Protein AF-A0AAV4BZ38-F1 (afdb_monomer_lite)

Foldseek 3Di:
DDPDPVVVCCQAEPDPDHVQDCVNVPPVPPVPPDDPPVVVVVVVVVVCVQPVPPDPDPVNVVVNVVVVVVVVVVVVVCVVPPDDDPPVVVVVVVVVVVVVVCVVVVVDDDD

Secondary structure (DSSP, 8-state):
----HHHHHIIIIISSS-SS-HHHHS---TT--S-HHHHHHHHHHHHHHHH-SSS--HHHHHHHHHHHHHHHHHHHHHHHSPPPPPHHHHHHHHHHHHHHHHHHTTSS---

Organism: NCBI:txid259542

Radius of gyration: 22.95 Å; chains: 1; bounding box: 45×33×62 Å

Sequence (111 aa):
MHCNFADYVLKHYIAEFPEFPPQIWTATDETDEGQMTNACETFHSHFADNFTCPHPNIFVLIEALTKKQKRSQLKLNSISNPFAKRKAFLQKESEKIKIKEQYSLGDMTQL

Structure (mmCIF, N/CA/C/O backbone):
data_AF-A0AAV4BZ38-F1
#
_entry.id   AF-A0AAV4BZ38-F1
#
loop_
_atom_site.group_PDB
_atom_site.id
_atom_site.type_symbol
_atom_site.label_atom_id
_atom_site.label_alt_id
_atom_site.label_comp_id
_atom_site.label_asym_id
_atom_site.label_entity_id
_atom_site.label_seq_id
_atom_site.pdbx_PDB_ins_code
_atom_site.Cartn_x
_atom_site.Cartn_y
_atom_site.Cartn_z
_atom_site.occupancy
_atom_site.B_iso_or_equiv
_atom_site.auth_seq_id
_atom_site.auth_comp_id
_atom_site.auth_asym_id
_atom_site.auth_atom_id
_atom_site.pdbx_PDB_model_num
ATOM 1 N N . MET A 1 1 ? 25.166 -14.936 36.038 1.00 50.28 1 MET A N 1
ATOM 2 C CA . MET A 1 1 ? 23.900 -14.227 36.309 1.00 50.28 1 MET A CA 1
ATOM 3 C C . MET A 1 1 ? 23.089 -14.326 35.029 1.00 50.28 1 MET A C 1
ATOM 5 O O . MET A 1 1 ? 23.448 -13.690 34.048 1.00 50.28 1 MET A O 1
ATOM 9 N N . HIS A 1 2 ? 22.151 -15.271 34.972 1.00 57.97 2 HIS A N 1
ATOM 10 C CA . HIS A 1 2 ? 21.355 -15.508 33.770 1.00 57.97 2 HIS A CA 1
ATOM 11 C C . HIS A 1 2 ? 20.370 -14.350 33.624 1.00 57.97 2 HIS A C 1
ATOM 13 O O . HIS A 1 2 ? 19.403 -14.294 34.372 1.00 57.97 2 HIS A O 1
ATOM 19 N N . CYS A 1 3 ? 20.620 -13.423 32.697 1.00 60.16 3 CYS A N 1
ATOM 20 C CA . CYS A 1 3 ? 19.542 -12.592 32.174 1.00 60.16 3 CYS A CA 1
ATOM 21 C C . CYS A 1 3 ? 18.616 -13.539 31.415 1.00 60.16 3 CYS A C 1
ATOM 23 O O . CYS A 1 3 ? 18.951 -13.984 30.315 1.00 60.16 3 CYS A O 1
ATOM 25 N N . ASN A 1 4 ? 17.510 -13.928 32.042 1.00 84.19 4 ASN A N 1
ATOM 26 C CA . ASN A 1 4 ? 16.499 -14.709 31.364 1.00 84.19 4 ASN A CA 1
ATOM 27 C C . ASN A 1 4 ? 15.890 -13.822 30.272 1.00 84.19 4 ASN A C 1
ATOM 29 O O . ASN A 1 4 ? 15.720 -12.617 30.465 1.00 84.19 4 ASN A O 1
ATOM 33 N N . PHE A 1 5 ? 15.561 -14.401 29.120 1.00 86.00 5 PHE A N 1
ATOM 34 C CA . PHE A 1 5 ? 14.887 -13.672 28.045 1.00 86.00 5 PHE A CA 1
ATOM 35 C C . PHE A 1 5 ? 13.636 -12.944 28.571 1.00 86.00 5 PHE A C 1
ATOM 37 O O . PHE A 1 5 ? 13.384 -11.799 28.208 1.00 86.00 5 PHE A O 1
ATOM 44 N N . ALA A 1 6 ? 12.921 -13.571 29.510 1.00 87.62 6 ALA A N 1
ATOM 45 C CA . ALA A 1 6 ? 11.774 -12.977 30.188 1.00 87.62 6 ALA A CA 1
ATOM 46 C C . ALA A 1 6 ? 12.113 -11.673 30.936 1.00 87.62 6 ALA A C 1
ATOM 48 O O . ALA A 1 6 ? 11.362 -10.707 30.827 1.00 87.62 6 ALA A O 1
ATOM 49 N N . ASP A 1 7 ? 13.251 -11.609 31.633 1.00 89.12 7 ASP A N 1
ATOM 50 C CA . ASP A 1 7 ? 13.663 -10.413 32.382 1.00 89.12 7 ASP A CA 1
ATOM 51 C C . ASP A 1 7 ? 14.018 -9.263 31.434 1.00 89.12 7 ASP A C 1
ATOM 53 O O . ASP A 1 7 ? 13.710 -8.101 31.702 1.00 89.12 7 ASP A O 1
ATOM 57 N N . TYR A 1 8 ?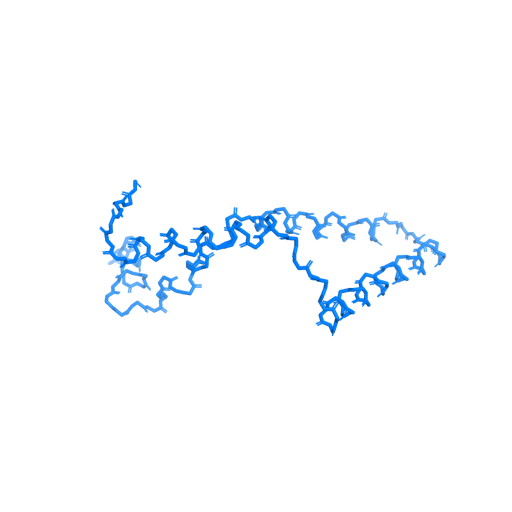 14.636 -9.592 30.295 1.00 89.88 8 TYR A N 1
ATOM 58 C CA . TYR A 1 8 ? 14.930 -8.625 29.242 1.00 89.88 8 TYR A CA 1
ATOM 59 C C . TYR A 1 8 ? 13.641 -8.049 28.643 1.00 89.88 8 TYR A C 1
ATOM 61 O O . TYR A 1 8 ? 13.481 -6.832 28.574 1.00 89.88 8 TYR A O 1
ATOM 69 N N . VAL A 1 9 ? 12.689 -8.907 28.264 1.00 87.25 9 VAL A N 1
ATOM 70 C CA . VAL A 1 9 ? 11.406 -8.455 27.706 1.00 87.25 9 VAL A CA 1
ATOM 71 C C . VAL A 1 9 ? 10.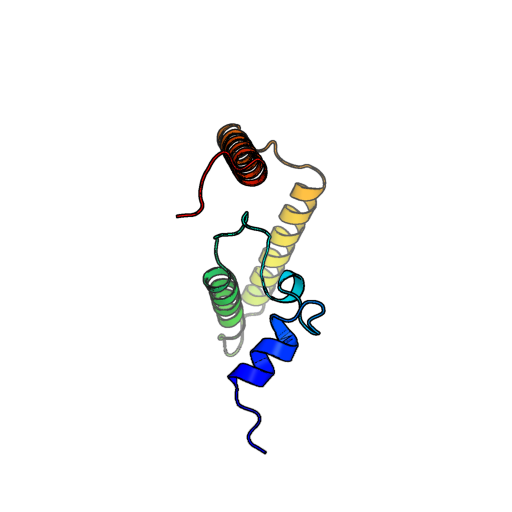643 -7.607 28.722 1.00 87.25 9 VAL A C 1
ATOM 73 O O . VAL A 1 9 ? 10.180 -6.518 28.384 1.00 87.25 9 VAL A O 1
ATOM 76 N N . LEU A 1 10 ? 10.571 -8.051 29.980 1.00 87.94 10 LEU A N 1
ATOM 77 C CA . LEU A 1 10 ? 9.878 -7.322 31.038 1.00 87.94 10 LEU A CA 1
ATOM 78 C C . LEU A 1 10 ? 10.467 -5.917 31.222 1.00 87.94 10 LEU A C 1
ATOM 80 O O . LEU A 1 10 ? 9.725 -4.937 31.243 1.00 87.94 10 LEU A O 1
ATOM 84 N N . LYS A 1 11 ? 11.798 -5.813 31.292 1.00 89.75 11 LYS A N 1
ATOM 85 C CA . LYS A 1 11 ? 12.498 -4.542 31.498 1.00 89.75 11 LYS A CA 1
ATOM 86 C C . LYS A 1 11 ? 12.351 -3.584 30.315 1.00 89.75 11 LYS A C 1
ATOM 88 O O . LYS A 1 11 ? 12.143 -2.394 30.526 1.00 89.75 11 LYS A O 1
ATOM 93 N N . HIS A 1 12 ? 12.500 -4.081 29.091 1.00 89.56 12 HIS A N 1
ATOM 94 C CA . HIS A 1 12 ? 12.623 -3.219 27.916 1.00 89.56 12 HIS A CA 1
ATOM 95 C C . HIS A 1 12 ? 11.286 -2.924 27.220 1.00 89.56 12 HIS A C 1
ATOM 97 O O . HIS A 1 12 ? 11.201 -1.908 26.533 1.00 89.56 12 HIS A O 1
ATOM 103 N N . TYR A 1 13 ? 10.254 -3.756 27.412 1.00 88.19 13 TYR A N 1
ATOM 104 C CA . TYR A 1 13 ? 8.984 -3.656 26.675 1.00 88.19 13 TYR A CA 1
ATOM 105 C C . TYR A 1 13 ? 7.731 -3.504 27.553 1.00 88.19 13 TYR A C 1
ATOM 107 O O . TYR A 1 13 ? 6.742 -2.958 27.069 1.00 88.19 13 TYR A O 1
ATOM 115 N N . ILE A 1 14 ? 7.736 -3.986 28.807 1.00 86.56 14 ILE A N 1
ATOM 116 C CA . ILE A 1 14 ? 6.512 -4.105 29.636 1.00 86.56 14 ILE A CA 1
ATOM 117 C C . ILE A 1 14 ? 6.520 -3.182 30.867 1.00 86.56 14 ILE A C 1
ATOM 119 O O . ILE A 1 14 ? 5.452 -2.777 31.320 1.00 86.56 14 ILE A O 1
ATOM 123 N N . ALA A 1 15 ? 7.693 -2.872 31.431 1.00 87.19 15 ALA A N 1
ATOM 124 C CA . ALA A 1 15 ? 7.831 -2.018 32.613 1.00 87.19 15 ALA A CA 1
ATOM 125 C C . ALA A 1 15 ? 7.134 -0.653 32.446 1.00 87.19 15 ALA A C 1
ATOM 127 O O . ALA A 1 15 ? 6.873 -0.221 31.332 1.00 87.19 15 ALA A O 1
ATOM 128 N N . GLU A 1 16 ? 6.876 0.050 33.554 1.00 81.25 16 GLU A N 1
ATOM 129 C CA . GLU A 1 16 ? 6.145 1.333 33.575 1.00 81.25 16 GLU A CA 1
ATOM 130 C C . GLU A 1 16 ? 6.768 2.412 32.665 1.00 81.25 16 GLU A C 1
ATOM 132 O O . GLU A 1 16 ? 6.059 3.236 32.092 1.00 81.25 16 GLU A O 1
ATOM 137 N N . PHE A 1 17 ? 8.090 2.350 32.467 1.00 82.94 17 PHE A N 1
ATOM 138 C CA . PHE A 1 17 ? 8.845 3.202 31.545 1.00 82.94 17 PHE A CA 1
ATOM 139 C C . PHE A 1 17 ? 9.750 2.335 30.659 1.00 82.94 17 PHE A C 1
ATOM 141 O O . PHE A 1 17 ? 10.954 2.236 30.913 1.00 82.94 17 PHE A O 1
ATOM 148 N N . PRO A 1 18 ? 9.182 1.648 29.656 1.00 84.56 18 PRO A N 1
ATOM 149 C CA . PRO A 1 18 ? 9.946 0.752 28.805 1.00 84.56 18 PRO A CA 1
ATOM 150 C C . PRO A 1 18 ? 10.786 1.571 27.816 1.00 84.56 18 PRO A C 1
ATOM 152 O O . PRO A 1 18 ? 10.362 2.627 27.347 1.00 84.56 18 PRO A O 1
ATOM 155 N N . GLU A 1 19 ? 11.974 1.077 27.465 1.00 89.75 19 GLU A N 1
ATOM 156 C CA . GLU A 1 19 ? 12.794 1.678 26.398 1.00 89.75 19 GLU A CA 1
ATOM 157 C C . GLU A 1 19 ? 12.095 1.572 25.032 1.00 89.75 19 GLU A C 1
ATOM 159 O O . GLU A 1 19 ? 12.259 2.441 24.175 1.00 89.75 19 GLU A O 1
ATOM 164 N N . PHE A 1 20 ? 11.274 0.530 24.854 1.00 85.75 20 PHE A N 1
ATOM 165 C CA . PHE A 1 20 ? 10.497 0.268 23.646 1.00 85.75 20 PHE A CA 1
ATOM 166 C C . PHE A 1 20 ? 9.003 0.139 23.981 1.00 85.75 20 PHE A C 1
ATOM 168 O O . PHE A 1 20 ? 8.467 -0.974 24.036 1.00 85.75 20 PHE A O 1
ATOM 175 N N . PRO A 1 21 ? 8.306 1.264 24.220 1.00 81.25 21 PRO A N 1
ATOM 176 C CA . PRO A 1 21 ? 6.880 1.245 24.508 1.00 81.25 21 PRO A CA 1
ATOM 177 C C . PRO A 1 21 ? 6.080 0.623 23.357 1.00 81.25 21 PRO A C 1
ATOM 179 O O . PRO A 1 21 ? 6.479 0.773 22.195 1.00 81.25 21 PRO A O 1
ATOM 182 N N . PRO A 1 22 ? 4.950 -0.053 23.656 1.00 75.19 22 PRO A N 1
ATOM 183 C CA . PRO A 1 22 ? 4.041 -0.618 22.662 1.00 75.19 22 PRO A CA 1
ATOM 184 C C . PRO A 1 22 ? 3.811 0.297 21.472 1.00 75.19 22 PRO A C 1
ATOM 186 O O . PRO A 1 22 ? 3.925 -0.140 20.346 1.00 75.19 22 PRO A O 1
ATOM 189 N N . GLN A 1 23 ? 3.631 1.590 21.677 1.00 75.19 23 GLN A N 1
ATOM 190 C CA . GLN A 1 23 ? 3.393 2.591 20.640 1.00 75.19 23 GLN A CA 1
ATOM 191 C C . GLN A 1 23 ? 4.471 2.646 19.531 1.00 75.19 23 GLN A C 1
ATOM 193 O O . GLN A 1 23 ? 4.213 3.207 18.472 1.00 75.19 23 GLN A O 1
ATOM 198 N N . ILE A 1 24 ? 5.675 2.099 19.755 1.00 77.31 24 ILE A N 1
ATOM 199 C CA . ILE A 1 24 ? 6.756 2.032 18.755 1.00 77.31 24 ILE A CA 1
ATOM 200 C C . ILE A 1 24 ? 6.666 0.765 17.891 1.00 77.31 24 ILE A C 1
ATOM 202 O O . ILE A 1 24 ? 6.997 0.808 16.708 1.00 77.31 24 ILE A O 1
ATOM 206 N N . TRP A 1 25 ? 6.267 -0.370 18.471 1.00 73.69 25 TRP A N 1
ATOM 207 C CA . TRP A 1 25 ? 6.291 -1.684 17.806 1.00 73.69 25 TRP A CA 1
ATOM 208 C C . TRP A 1 25 ? 4.900 -2.271 17.543 1.00 73.69 25 TRP A C 1
ATOM 210 O O . TRP A 1 25 ? 4.727 -3.097 16.650 1.00 73.69 25 TRP A O 1
ATOM 220 N N . THR A 1 26 ? 3.900 -1.838 18.299 1.00 68.12 26 THR A N 1
ATOM 221 C CA . THR A 1 26 ? 2.486 -2.060 18.022 1.00 68.12 26 THR A CA 1
ATOM 222 C C . THR A 1 26 ? 2.034 -1.007 17.028 1.00 68.12 26 THR A C 1
ATOM 224 O O . THR A 1 26 ? 2.123 0.196 17.268 1.00 68.12 26 THR A O 1
ATOM 227 N N . ALA A 1 27 ? 1.535 -1.472 15.891 1.00 57.88 27 ALA A N 1
ATOM 228 C CA . ALA A 1 27 ? 0.751 -0.645 15.000 1.00 57.88 27 ALA A CA 1
ATOM 229 C C . ALA A 1 27 ? -0.605 -0.387 15.673 1.00 57.88 27 ALA A C 1
ATOM 231 O O . ALA A 1 27 ? -1.602 -1.017 15.339 1.00 57.88 27 ALA A O 1
ATOM 232 N N . THR A 1 28 ? -0.662 0.531 16.639 1.00 48.59 28 THR A N 1
ATOM 233 C CA . THR A 1 28 ? -1.923 1.058 17.195 1.00 48.59 28 THR A CA 1
ATOM 234 C C . THR A 1 28 ? -2.623 1.999 16.213 1.00 48.59 28 THR A C 1
ATOM 236 O O . THR A 1 28 ? -3.224 2.992 16.603 1.00 48.59 28 THR A O 1
ATOM 239 N N . ASP A 1 29 ? -2.576 1.668 14.928 1.00 50.34 29 ASP A N 1
ATOM 240 C CA . ASP A 1 29 ? -3.581 2.078 13.971 1.00 50.34 29 ASP A CA 1
ATOM 241 C C . ASP A 1 29 ? -4.348 0.810 13.609 1.00 50.34 29 ASP A C 1
ATOM 243 O O . ASP A 1 29 ? -4.158 0.210 12.554 1.00 50.34 29 ASP A O 1
ATOM 247 N N . GLU A 1 30 ? -5.270 0.423 14.492 1.00 50.91 30 GLU A N 1
ATOM 248 C CA . GLU A 1 30 ? -6.255 -0.666 14.329 1.00 50.91 30 GLU A CA 1
ATOM 249 C C . GLU A 1 30 ? -7.177 -0.484 13.097 1.00 50.91 30 GLU A C 1
ATOM 251 O O . GLU A 1 30 ? -8.206 -1.133 12.940 1.00 50.91 30 GLU A O 1
ATOM 256 N N . THR A 1 31 ? -6.835 0.435 12.195 1.00 50.44 31 THR A N 1
ATOM 257 C CA . THR A 1 31 ? -7.548 0.689 10.949 1.00 50.44 31 THR A CA 1
ATOM 258 C C . THR A 1 31 ? -6.947 -0.073 9.770 1.00 50.44 31 THR A C 1
ATOM 260 O O . THR A 1 31 ? -7.639 -0.213 8.758 1.00 50.44 31 THR A O 1
ATOM 263 N N . ASP A 1 32 ? -5.718 -0.589 9.896 1.00 50.81 32 ASP A N 1
ATOM 264 C CA . ASP A 1 32 ? -5.012 -1.280 8.814 1.00 50.81 32 ASP A CA 1
ATOM 265 C C . ASP A 1 32 ? -4.753 -2.757 9.146 1.00 50.81 32 ASP A C 1
ATOM 267 O O . ASP A 1 32 ? -3.633 -3.258 9.148 1.00 50.81 32 ASP A O 1
ATOM 271 N N . GLU A 1 33 ? -5.834 -3.507 9.370 1.00 51.19 33 GLU A N 1
ATOM 272 C CA . GLU A 1 33 ? -5.842 -4.983 9.411 1.00 51.19 33 GLU A CA 1
ATOM 273 C C . GLU A 1 33 ? -5.511 -5.619 8.035 1.00 51.19 33 GLU A C 1
ATOM 275 O O . GLU A 1 33 ? -5.811 -6.783 7.768 1.00 51.19 33 GLU A O 1
ATOM 280 N N . GLY A 1 34 ? -4.910 -4.862 7.114 1.00 55.56 34 GLY A N 1
ATOM 281 C CA . GLY A 1 34 ? -4.754 -5.223 5.718 1.00 55.56 34 GLY A CA 1
ATOM 282 C C . GLY A 1 34 ? -3.352 -4.979 5.176 1.00 55.56 34 GLY A C 1
ATOM 283 O O . GLY A 1 34 ? -3.107 -3.976 4.526 1.00 55.56 34 GLY A O 1
ATOM 284 N N . GLN A 1 35 ? -2.529 -6.031 5.239 1.00 56.56 35 GLN A N 1
ATOM 285 C CA . GLN A 1 35 ? -1.544 -6.381 4.201 1.00 56.56 35 GLN A CA 1
ATOM 286 C C . GLN A 1 35 ? -0.141 -5.745 4.258 1.00 56.56 35 GLN A C 1
ATOM 288 O O . GLN A 1 35 ? 0.321 -5.159 3.280 1.00 56.56 35 GLN A O 1
ATOM 293 N N . MET A 1 36 ? 0.640 -6.015 5.309 1.00 52.34 36 MET A N 1
ATOM 294 C CA . MET A 1 36 ? 2.100 -5.829 5.205 1.00 52.34 36 MET A CA 1
ATOM 295 C C . MET A 1 36 ? 2.800 -6.938 4.390 1.00 52.34 36 MET A C 1
ATOM 297 O O . MET A 1 36 ? 3.825 -6.676 3.763 1.00 52.34 36 MET A O 1
ATOM 301 N N . THR A 1 37 ? 2.227 -8.145 4.290 1.00 53.75 37 THR A N 1
ATOM 302 C CA . THR A 1 37 ? 2.753 -9.220 3.422 1.00 53.75 37 THR A CA 1
ATOM 303 C C . THR A 1 37 ? 2.467 -8.962 1.944 1.00 53.75 37 THR A C 1
ATOM 305 O O . THR A 1 37 ? 3.404 -8.897 1.149 1.00 53.75 37 THR A O 1
ATOM 308 N N . ASN A 1 38 ? 1.210 -8.697 1.564 1.00 60.31 38 ASN A N 1
ATOM 309 C CA . ASN A 1 38 ? 0.881 -8.511 0.144 1.00 60.31 38 ASN A CA 1
ATOM 310 C C . ASN A 1 38 ? 1.546 -7.258 -0.443 1.00 60.31 38 ASN A C 1
ATOM 312 O O . ASN A 1 38 ? 1.869 -7.247 -1.629 1.00 60.31 38 ASN A O 1
ATOM 316 N N . ALA A 1 39 ? 1.767 -6.203 0.350 1.00 64.00 39 ALA A N 1
ATOM 317 C CA . ALA A 1 39 ? 2.443 -4.998 -0.125 1.00 64.00 39 ALA A CA 1
ATOM 318 C C . ALA A 1 39 ? 3.914 -5.269 -0.487 1.00 64.00 39 ALA A C 1
ATOM 320 O O . ALA A 1 39 ? 4.348 -4.901 -1.583 1.00 64.00 39 ALA A O 1
ATOM 321 N N . CYS A 1 40 ? 4.661 -5.953 0.388 1.00 68.75 40 CYS A N 1
ATOM 322 C CA . CYS A 1 40 ? 6.045 -6.354 0.120 1.00 68.75 40 CYS A CA 1
ATOM 323 C C . CYS A 1 40 ? 6.135 -7.358 -1.036 1.00 68.75 40 CYS A C 1
ATOM 325 O O . CYS A 1 40 ? 6.937 -7.167 -1.948 1.00 68.75 40 CYS A O 1
ATOM 327 N N . GLU A 1 41 ? 5.280 -8.382 -1.060 1.00 74.81 41 GLU A N 1
ATOM 328 C CA . GLU A 1 41 ? 5.240 -9.369 -2.149 1.00 74.81 41 GLU A CA 1
ATOM 329 C C . GLU A 1 41 ? 4.915 -8.720 -3.500 1.00 74.81 41 GLU A C 1
ATOM 331 O O . GLU A 1 41 ? 5.593 -8.972 -4.496 1.00 74.81 41 GLU A O 1
ATOM 336 N N . THR A 1 42 ? 3.939 -7.808 -3.533 1.00 75.69 42 THR A N 1
ATOM 337 C CA . THR A 1 42 ? 3.573 -7.058 -4.745 1.00 75.69 42 THR A CA 1
ATOM 338 C C . THR A 1 42 ? 4.708 -6.141 -5.192 1.00 75.69 42 THR A C 1
ATOM 340 O O . THR A 1 42 ? 4.977 -6.023 -6.390 1.00 75.69 42 THR A O 1
ATOM 343 N N . PHE A 1 43 ? 5.397 -5.489 -4.252 1.00 78.00 43 PHE A N 1
ATOM 344 C CA . PHE A 1 43 ? 6.563 -4.673 -4.566 1.00 78.00 43 PHE A CA 1
ATOM 345 C C . PHE A 1 43 ? 7.677 -5.521 -5.186 1.00 78.00 43 PHE A C 1
ATOM 347 O O . PHE A 1 43 ? 8.178 -5.166 -6.254 1.00 78.00 43 PHE A O 1
ATOM 354 N N . HIS A 1 44 ? 8.021 -6.653 -4.569 1.00 78.81 44 HIS A N 1
ATOM 355 C CA . HIS A 1 44 ? 9.082 -7.536 -5.045 1.00 78.81 44 HIS A CA 1
ATOM 356 C C . HIS A 1 44 ? 8.743 -8.213 -6.374 1.00 78.81 44 HIS A C 1
ATOM 358 O O . HIS A 1 44 ? 9.600 -8.243 -7.254 1.00 78.81 44 HIS A O 1
ATOM 364 N N . SER A 1 45 ? 7.503 -8.670 -6.570 1.00 77.75 45 SER A N 1
ATOM 365 C CA . SER A 1 45 ? 7.038 -9.219 -7.850 1.00 77.75 45 SER A CA 1
ATOM 366 C C . SER A 1 45 ? 7.148 -8.177 -8.965 1.00 77.75 45 SER A C 1
ATOM 368 O O . SER A 1 45 ? 7.820 -8.406 -9.968 1.00 77.75 45 SER A O 1
ATOM 370 N N . HIS A 1 46 ? 6.605 -6.975 -8.750 1.00 74.50 46 HIS A N 1
ATOM 371 C CA . HIS A 1 46 ? 6.724 -5.902 -9.732 1.00 74.50 46 HIS A CA 1
ATOM 372 C C . HIS A 1 46 ? 8.159 -5.452 -9.967 1.00 74.50 46 HIS A C 1
ATOM 374 O O . HIS A 1 46 ? 8.447 -4.960 -11.053 1.00 74.50 46 HIS A O 1
ATOM 380 N N . PHE A 1 47 ? 9.030 -5.528 -8.962 1.00 73.06 47 PHE A N 1
ATOM 381 C CA . PHE A 1 47 ? 10.435 -5.178 -9.096 1.00 73.06 47 PHE A CA 1
ATOM 382 C C . PHE A 1 47 ? 11.162 -6.221 -9.950 1.00 73.06 47 PHE A C 1
ATOM 384 O O . PHE A 1 47 ? 11.764 -5.838 -10.948 1.00 73.06 47 PHE A O 1
ATOM 391 N N . ALA A 1 48 ? 11.024 -7.512 -9.637 1.00 73.94 48 ALA A N 1
ATOM 392 C CA . ALA A 1 48 ? 11.642 -8.618 -10.370 1.00 73.94 48 ALA A CA 1
ATOM 393 C C . ALA A 1 48 ? 11.294 -8.614 -11.871 1.00 73.94 48 ALA A C 1
ATOM 395 O O . ALA A 1 48 ? 12.183 -8.797 -12.707 1.00 73.94 48 ALA A O 1
ATOM 396 N N . ASP A 1 49 ? 10.045 -8.300 -12.225 1.00 68.94 49 ASP A N 1
ATOM 397 C CA . ASP A 1 49 ? 9.599 -8.186 -13.623 1.00 68.94 49 ASP A CA 1
ATOM 398 C C . ASP A 1 49 ? 10.375 -7.123 -14.430 1.00 68.94 49 ASP A C 1
ATOM 400 O O . ASP A 1 49 ? 10.474 -7.224 -15.650 1.00 68.94 49 ASP A O 1
ATOM 404 N N . ASN A 1 50 ? 10.958 -6.106 -13.777 1.00 66.81 50 ASN A N 1
ATOM 405 C CA . ASN A 1 50 ? 11.734 -5.065 -14.468 1.00 66.81 50 ASN A CA 1
ATOM 406 C C . ASN A 1 50 ? 13.222 -5.419 -14.650 1.00 66.81 50 ASN A C 1
ATOM 408 O O . ASN A 1 50 ? 13.886 -4.766 -15.452 1.00 66.81 50 ASN A O 1
ATOM 412 N N . PHE A 1 51 ? 13.760 -6.402 -13.915 1.00 65.75 51 PHE A N 1
ATOM 413 C CA . PHE A 1 51 ? 15.206 -6.704 -13.881 1.00 65.75 51 PHE A CA 1
ATOM 414 C C . PHE A 1 51 ? 15.573 -8.100 -14.396 1.00 65.75 51 PHE A C 1
ATOM 416 O O . PHE A 1 51 ? 16.751 -8.397 -14.565 1.00 65.75 51 PHE A O 1
ATOM 423 N N . THR A 1 52 ? 14.593 -8.962 -14.667 1.00 68.12 52 THR A N 1
ATOM 424 C CA . THR A 1 52 ? 14.830 -10.333 -15.154 1.00 68.12 52 THR A CA 1
ATOM 425 C C . THR A 1 52 ? 15.040 -10.432 -16.668 1.00 68.12 52 THR A C 1
ATOM 427 O O . THR A 1 52 ? 15.316 -11.517 -17.173 1.00 68.12 52 THR A O 1
ATOM 430 N N . CYS A 1 53 ? 14.973 -9.322 -17.413 1.00 63.72 53 CYS A N 1
ATOM 431 C CA . CYS A 1 53 ? 15.340 -9.312 -18.827 1.00 63.72 53 CYS A CA 1
ATOM 432 C C . CYS A 1 53 ? 16.862 -9.109 -18.973 1.00 63.72 53 CYS A C 1
ATOM 434 O O . CYS A 1 53 ? 17.353 -8.055 -18.571 1.00 63.72 53 CYS A O 1
ATOM 436 N N . PRO A 1 54 ? 17.615 -10.057 -19.571 1.00 65.81 54 PRO A N 1
ATOM 437 C CA . PRO A 1 54 ? 19.072 -9.952 -19.731 1.00 65.81 54 PRO A CA 1
ATO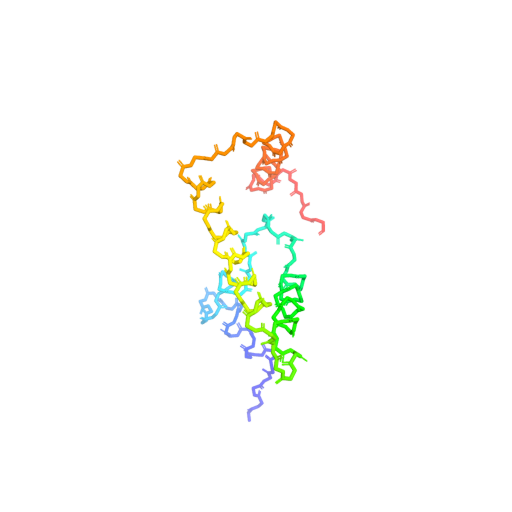M 438 C C . PRO A 1 54 ? 19.514 -8.672 -20.456 1.00 65.81 54 PRO A C 1
ATOM 440 O O . PRO A 1 54 ? 20.560 -8.116 -20.142 1.00 65.81 54 PRO A O 1
ATOM 443 N N . HIS A 1 55 ? 18.677 -8.179 -21.379 1.00 67.50 55 HIS A N 1
ATOM 444 C CA . HIS A 1 55 ? 18.779 -6.870 -22.021 1.00 67.50 55 HIS A CA 1
ATOM 445 C C . HIS A 1 55 ? 17.362 -6.383 -22.359 1.00 67.50 55 HIS A C 1
ATOM 447 O O . HIS A 1 55 ? 16.839 -6.754 -23.415 1.00 67.50 55 HIS A O 1
ATOM 453 N N . PRO A 1 56 ? 16.692 -5.597 -21.493 1.00 63.19 56 PRO A N 1
ATOM 454 C CA . PRO A 1 56 ? 15.389 -5.060 -2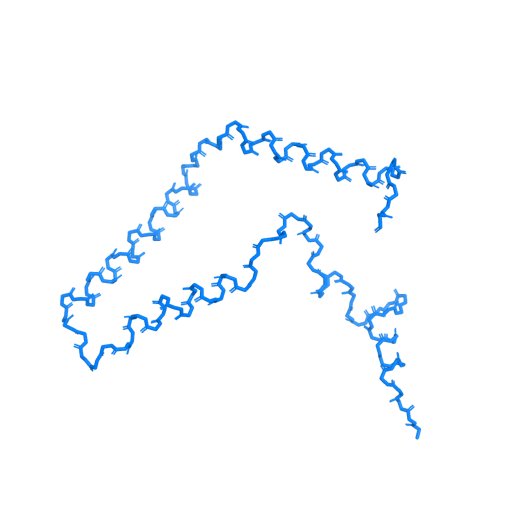1.843 1.00 63.19 56 PRO A CA 1
ATOM 455 C C . PRO A 1 56 ? 15.564 -4.208 -23.093 1.00 63.19 56 PRO A C 1
ATOM 457 O O . PRO A 1 56 ? 16.349 -3.259 -23.114 1.00 63.19 56 PRO A O 1
ATOM 460 N N . ASN A 1 57 ? 14.854 -4.582 -24.156 1.00 75.75 57 ASN A N 1
ATOM 461 C CA . ASN A 1 57 ? 14.744 -3.764 -25.351 1.00 75.75 57 ASN A CA 1
ATOM 462 C C . ASN A 1 57 ? 14.444 -2.316 -24.912 1.00 75.75 57 ASN A C 1
ATOM 464 O O . ASN A 1 57 ? 13.589 -2.104 -24.050 1.00 75.75 57 ASN A O 1
ATOM 468 N N . ILE A 1 58 ? 15.143 -1.328 -25.479 1.00 81.00 58 ILE A N 1
ATOM 469 C CA . ILE A 1 58 ? 14.977 0.093 -25.139 1.00 81.00 58 ILE A CA 1
ATOM 470 C C . ILE A 1 58 ? 13.501 0.523 -25.131 1.00 81.00 58 ILE A C 1
ATOM 472 O O . ILE A 1 58 ? 13.089 1.302 -24.274 1.00 81.00 58 ILE A O 1
ATOM 476 N N . PHE A 1 59 ? 12.676 -0.055 -26.008 1.00 82.69 59 PHE A N 1
ATOM 477 C CA . PHE A 1 59 ? 11.236 0.188 -26.043 1.00 82.69 59 PHE A CA 1
ATOM 478 C C . PHE A 1 59 ? 10.507 -0.320 -24.787 1.00 82.69 59 PHE A C 1
ATOM 480 O O . PHE A 1 59 ? 9.646 0.382 -24.263 1.00 82.69 59 PHE A O 1
ATOM 487 N N . VAL A 1 60 ? 10.897 -1.481 -24.253 1.00 79.88 60 VAL A N 1
ATOM 488 C CA . VAL A 1 60 ? 10.345 -2.062 -23.014 1.00 79.88 60 VAL A CA 1
ATOM 489 C C . VAL A 1 60 ? 10.725 -1.214 -21.801 1.00 79.88 60 VAL A C 1
ATOM 491 O O . VAL A 1 60 ? 9.885 -0.943 -20.943 1.00 79.88 60 VAL A O 1
ATOM 494 N N . LEU A 1 61 ? 11.971 -0.733 -21.746 1.00 80.44 61 LEU A N 1
ATOM 495 C CA . LEU A 1 61 ? 12.415 0.170 -20.683 1.00 80.44 61 LEU A CA 1
ATOM 496 C C . LEU A 1 61 ? 11.627 1.491 -20.707 1.00 80.44 61 LEU A C 1
ATOM 498 O O . LEU A 1 61 ? 11.123 1.933 -19.672 1.00 80.44 61 LEU A O 1
ATOM 502 N N . ILE A 1 62 ? 11.485 2.107 -21.885 1.00 86.88 62 ILE A N 1
ATOM 503 C CA . ILE A 1 62 ? 10.720 3.350 -22.062 1.00 86.88 62 ILE A CA 1
ATOM 504 C C . ILE A 1 62 ? 9.253 3.147 -21.666 1.00 86.88 62 ILE A C 1
ATOM 506 O O . ILE A 1 62 ? 8.676 3.997 -20.981 1.00 86.88 62 ILE A O 1
ATOM 510 N N . GLU A 1 63 ? 8.643 2.024 -22.041 1.00 86.06 63 GLU A N 1
ATOM 511 C CA . GLU A 1 63 ? 7.268 1.701 -21.661 1.00 86.06 63 GLU A CA 1
ATOM 512 C C . GLU A 1 63 ? 7.111 1.567 -20.138 1.00 86.06 63 GLU A C 1
ATOM 514 O O . GLU A 1 63 ? 6.204 2.169 -19.550 1.00 86.06 63 GLU A O 1
ATOM 519 N N . ALA A 1 64 ? 8.022 0.846 -19.477 1.00 82.56 64 ALA A N 1
ATOM 520 C CA . ALA A 1 64 ? 8.007 0.671 -18.028 1.00 82.56 64 ALA A CA 1
ATOM 521 C C . ALA A 1 64 ? 8.144 2.012 -17.285 1.00 82.56 64 ALA A C 1
ATOM 523 O O . ALA A 1 64 ? 7.357 2.302 -16.373 1.00 82.56 64 ALA A O 1
ATOM 524 N N . LEU A 1 65 ? 9.082 2.868 -17.711 1.00 86.62 65 LEU A N 1
ATOM 525 C CA . LEU A 1 65 ? 9.272 4.210 -17.150 1.00 86.62 65 LEU A CA 1
ATOM 526 C C . LEU A 1 65 ? 8.036 5.091 -17.365 1.00 86.62 65 LEU A C 1
ATOM 528 O O . LEU A 1 65 ? 7.544 5.712 -16.421 1.00 86.62 65 LEU A O 1
ATOM 532 N N . THR A 1 66 ? 7.463 5.070 -18.570 1.00 90.44 66 THR A N 1
ATOM 533 C CA . THR A 1 66 ? 6.243 5.822 -18.903 1.00 90.44 66 THR A CA 1
ATOM 534 C C . THR A 1 66 ? 5.063 5.372 -18.039 1.00 90.44 66 THR A C 1
ATOM 536 O O . THR A 1 66 ? 4.300 6.194 -17.525 1.00 90.44 66 THR A O 1
ATOM 539 N N . LYS A 1 67 ? 4.909 4.061 -17.822 1.00 88.62 67 LYS A N 1
ATOM 540 C CA . LYS A 1 67 ? 3.866 3.485 -16.962 1.00 88.62 67 LYS A CA 1
ATOM 541 C C . LYS A 1 67 ? 4.037 3.913 -15.505 1.00 88.62 67 LYS A C 1
ATOM 543 O O . LYS A 1 67 ? 3.047 4.251 -14.851 1.00 88.62 67 LYS A O 1
ATOM 548 N N . LYS A 1 68 ? 5.272 3.924 -14.991 1.00 87.38 68 LYS A N 1
ATOM 549 C CA . LYS A 1 68 ? 5.576 4.412 -13.636 1.00 87.38 68 LYS A CA 1
ATOM 550 C C . LYS A 1 68 ? 5.266 5.902 -13.506 1.00 87.38 68 LYS A C 1
ATOM 552 O O . LYS A 1 68 ? 4.553 6.275 -12.577 1.00 87.38 68 LYS A O 1
ATOM 557 N N . GLN A 1 69 ? 5.692 6.723 -14.466 1.00 91.12 69 GLN A N 1
ATOM 558 C CA . GLN A 1 69 ? 5.420 8.161 -14.477 1.00 91.12 69 GLN A CA 1
ATOM 559 C C . GLN A 1 69 ? 3.915 8.460 -14.489 1.00 91.12 69 GLN A C 1
ATOM 561 O O . GLN A 1 69 ? 3.440 9.214 -13.641 1.00 91.12 69 GLN A O 1
ATOM 566 N N . LYS A 1 70 ? 3.142 7.801 -15.365 1.00 92.56 70 LYS A N 1
ATOM 567 C CA . LYS A 1 70 ? 1.676 7.940 -15.414 1.00 92.56 70 LYS A CA 1
ATOM 568 C C . LYS A 1 70 ? 1.015 7.567 -14.087 1.00 92.56 70 LYS A C 1
ATOM 570 O O . LYS A 1 70 ? 0.146 8.292 -13.613 1.00 92.56 70 LYS A O 1
ATOM 575 N N . ARG A 1 71 ? 1.427 6.459 -13.454 1.00 86.88 71 ARG A N 1
ATOM 576 C CA . ARG A 1 71 ? 0.897 6.048 -12.139 1.00 86.88 71 ARG A CA 1
ATOM 577 C C . ARG A 1 71 ? 1.192 7.083 -11.054 1.00 86.88 71 ARG A C 1
ATOM 579 O O . ARG A 1 71 ? 0.297 7.398 -10.276 1.00 86.88 71 ARG A O 1
ATOM 586 N N . SER A 1 72 ? 2.411 7.617 -11.008 1.00 88.25 72 SER A N 1
ATOM 587 C CA . SER A 1 72 ? 2.778 8.666 -10.052 1.00 88.25 72 SER A CA 1
ATOM 588 C C . SER A 1 72 ? 1.971 9.943 -10.283 1.00 88.25 72 SER A C 1
ATOM 590 O O . SER A 1 72 ? 1.419 10.487 -9.333 1.00 88.25 72 SER A O 1
ATOM 592 N N . GLN A 1 73 ? 1.815 10.374 -11.537 1.00 91.50 73 GLN A N 1
ATOM 593 C CA . GLN A 1 73 ? 0.999 11.540 -11.886 1.00 91.50 73 GLN A CA 1
ATOM 594 C C . GLN A 1 73 ? -0.474 11.354 -11.508 1.00 91.50 73 GLN A C 1
ATOM 596 O O . GLN A 1 73 ? -1.063 12.252 -10.920 1.00 91.50 73 GLN A O 1
ATOM 601 N N . LEU A 1 74 ? -1.065 10.185 -11.773 1.00 87.31 74 LEU A N 1
ATOM 602 C CA . LEU A 1 74 ? -2.437 9.877 -11.356 1.00 87.31 74 LEU A CA 1
ATOM 603 C C . LEU A 1 74 ? -2.603 9.948 -9.834 1.00 87.31 74 LEU A C 1
ATOM 605 O O . LEU A 1 74 ? -3.586 10.511 -9.359 1.00 87.31 74 LEU A O 1
ATOM 609 N N . LYS A 1 75 ? -1.633 9.427 -9.069 1.00 85.94 75 LYS A N 1
ATOM 610 C CA . LYS A 1 75 ? -1.637 9.530 -7.603 1.00 85.94 75 LYS A CA 1
ATOM 611 C C . LYS A 1 75 ? -1.544 10.985 -7.138 1.00 85.94 75 LYS A C 1
ATOM 613 O O . LYS A 1 75 ? -2.357 11.401 -6.321 1.00 85.94 75 LYS A O 1
ATOM 618 N N . LEU A 1 76 ? -0.620 11.772 -7.691 1.00 87.88 76 LEU A N 1
ATOM 619 C CA . LEU A 1 76 ? -0.486 13.199 -7.369 1.00 87.88 76 LEU A CA 1
ATOM 620 C C . LEU A 1 76 ? -1.766 13.978 -7.699 1.00 87.88 76 LEU A C 1
ATOM 622 O O . LEU A 1 76 ? -2.257 14.744 -6.875 1.00 87.88 76 LEU A O 1
ATOM 626 N N . ASN A 1 77 ? -2.364 13.714 -8.860 1.00 85.19 77 ASN A N 1
ATOM 627 C CA . ASN A 1 77 ? -3.628 14.327 -9.259 1.00 85.19 77 ASN A CA 1
ATOM 628 C C . ASN A 1 77 ? -4.778 13.918 -8.336 1.00 85.19 77 ASN A C 1
ATOM 630 O O . ASN A 1 77 ? -5.618 14.751 -8.028 1.00 85.19 77 ASN A O 1
ATOM 634 N N . SER A 1 78 ? -4.804 12.673 -7.852 1.00 80.75 78 SER A N 1
ATOM 635 C CA . SER A 1 78 ? -5.806 12.226 -6.876 1.00 80.75 78 SER A CA 1
ATOM 636 C C . SER A 1 78 ? -5.638 12.865 -5.495 1.00 80.75 78 SER A C 1
ATOM 638 O O . SER A 1 78 ? -6.599 12.926 -4.740 1.00 80.75 78 SER A O 1
ATOM 640 N 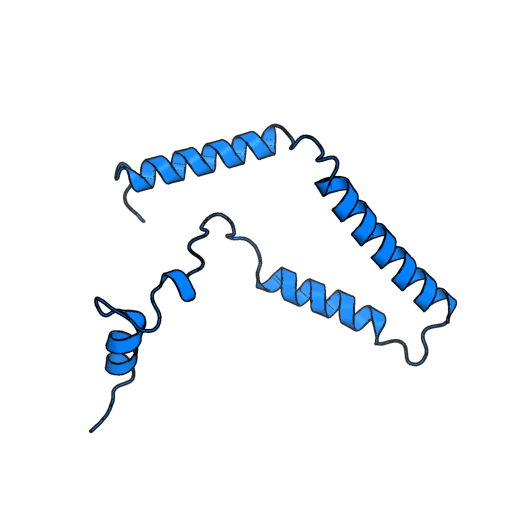N . ILE A 1 79 ? -4.441 13.357 -5.163 1.00 82.38 79 ILE A N 1
ATOM 641 C CA . ILE A 1 79 ? -4.201 14.137 -3.943 1.00 82.38 79 ILE A CA 1
ATOM 642 C C . ILE A 1 79 ? -4.673 15.579 -4.152 1.00 82.38 79 ILE A C 1
ATOM 644 O O . ILE A 1 79 ? -5.362 16.130 -3.300 1.00 82.38 79 ILE A O 1
ATOM 648 N N . SER A 1 80 ? -4.330 16.183 -5.296 1.00 81.38 80 SER A N 1
ATOM 649 C CA . SER A 1 80 ? -4.710 17.565 -5.619 1.00 81.38 80 SER A CA 1
ATOM 650 C C . SER A 1 80 ? -6.202 17.734 -5.908 1.00 81.38 80 SER A C 1
ATOM 652 O O . SER A 1 80 ? -6.752 18.799 -5.646 1.00 81.38 80 SER A O 1
ATOM 654 N N . ASN A 1 81 ? -6.843 16.723 -6.491 1.00 79.12 81 ASN A N 1
ATOM 655 C CA . ASN A 1 81 ? -8.269 16.694 -6.780 1.00 79.12 81 ASN A CA 1
ATOM 656 C C . ASN A 1 81 ? -8.833 15.343 -6.314 1.00 79.12 81 ASN A C 1
ATOM 658 O O . ASN A 1 81 ? -8.942 14.402 -7.112 1.00 79.12 81 ASN A O 1
ATOM 662 N N . PRO A 1 82 ? -9.117 15.208 -5.009 1.00 75.25 82 PRO A N 1
ATOM 663 C CA . PRO A 1 82 ? -9.594 13.958 -4.454 1.00 75.25 82 PRO A CA 1
ATOM 664 C C . PRO A 1 82 ? -10.953 13.613 -5.046 1.00 75.25 82 PRO A C 1
ATOM 666 O O . PRO A 1 82 ? -11.926 14.360 -4.928 1.00 75.25 82 PRO A O 1
ATOM 669 N N . PHE A 1 83 ? -11.030 12.439 -5.670 1.00 73.75 83 PHE A N 1
ATOM 670 C CA . PHE A 1 83 ? -12.315 11.869 -6.041 1.00 73.75 83 PHE A CA 1
ATOM 671 C C . PHE A 1 83 ? -13.166 11.716 -4.784 1.00 73.75 83 PHE A C 1
ATOM 673 O O . PHE A 1 83 ? -12.682 11.245 -3.750 1.00 73.75 83 PHE A O 1
ATOM 680 N N . ALA A 1 84 ? -14.446 12.073 -4.886 1.00 77.25 84 ALA A N 1
ATOM 681 C CA . ALA A 1 84 ? -15.387 11.837 -3.806 1.00 77.25 84 ALA A CA 1
ATOM 682 C C . ALA A 1 84 ? -15.347 10.349 -3.424 1.00 77.25 84 ALA A C 1
ATOM 684 O O . ALA A 1 84 ? -15.592 9.467 -4.257 1.00 77.25 84 ALA A O 1
ATOM 685 N N . LYS A 1 85 ? -15.011 10.067 -2.158 1.00 76.81 85 LYS A N 1
ATOM 686 C CA . LYS A 1 85 ? -15.068 8.710 -1.610 1.00 76.81 85 LYS A CA 1
ATOM 687 C C . LYS A 1 85 ? -16.481 8.168 -1.843 1.00 76.81 85 LYS A C 1
ATOM 689 O O . LYS A 1 85 ? -17.477 8.862 -1.630 1.00 76.81 85 LYS A O 1
ATOM 694 N N . ARG A 1 86 ? -16.583 6.915 -2.290 1.00 81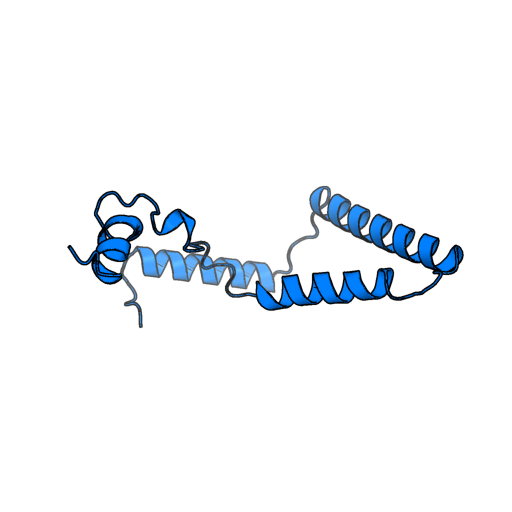.50 86 ARG A N 1
ATOM 695 C CA . ARG A 1 86 ? -17.889 6.272 -2.500 1.00 81.50 86 ARG A CA 1
ATOM 696 C C . ARG A 1 86 ? -18.660 6.255 -1.180 1.00 81.50 86 ARG A C 1
ATOM 698 O O . ARG A 1 86 ? -18.082 5.941 -0.143 1.00 81.50 86 ARG A O 1
ATOM 705 N N . LYS A 1 87 ? -19.974 6.491 -1.226 1.00 84.50 87 LYS A N 1
ATOM 706 C CA . LYS A 1 87 ? -20.845 6.509 -0.035 1.00 84.50 87 LYS A CA 1
ATOM 707 C C . LYS A 1 87 ? -20.684 5.260 0.843 1.00 84.50 87 LYS A C 1
ATOM 709 O O . LYS A 1 87 ? -20.586 5.378 2.055 1.00 84.50 87 LYS A O 1
ATOM 714 N N . ALA A 1 88 ? -20.570 4.082 0.225 1.00 85.75 88 ALA A N 1
ATOM 715 C CA . ALA A 1 88 ? -20.355 2.819 0.934 1.00 85.75 88 ALA A CA 1
ATOM 716 C C . ALA A 1 88 ? -19.025 2.767 1.714 1.00 85.75 88 ALA A C 1
ATOM 718 O O . ALA A 1 88 ? -18.955 2.136 2.762 1.00 85.75 88 ALA A O 1
ATOM 719 N N . PHE A 1 89 ? -17.972 3.425 1.218 1.00 82.25 89 PHE A N 1
ATOM 720 C CA . PHE A 1 89 ? -16.686 3.506 1.915 1.00 82.25 89 PHE A CA 1
ATOM 721 C C . PHE A 1 89 ? -16.780 4.437 3.128 1.00 82.25 89 PHE A C 1
ATOM 723 O O . PHE A 1 89 ? -16.374 4.061 4.220 1.00 82.25 89 PHE A O 1
ATOM 730 N N . LEU A 1 90 ? -17.398 5.608 2.944 1.00 84.94 90 LEU A N 1
ATOM 731 C CA . LEU A 1 90 ? -17.643 6.573 4.020 1.00 84.94 90 LEU A CA 1
ATOM 732 C C . LEU A 1 90 ? -18.512 5.980 5.133 1.00 84.94 90 LEU A C 1
ATOM 734 O O . LEU A 1 90 ? -18.246 6.196 6.311 1.00 84.94 90 LEU A O 1
ATOM 738 N N . GLN A 1 91 ? -19.531 5.202 4.760 1.00 88.12 91 GLN A N 1
ATOM 739 C CA . GLN A 1 91 ? -20.390 4.517 5.717 1.00 88.12 91 GLN A CA 1
ATOM 740 C C . GLN A 1 91 ? -19.590 3.515 6.561 1.00 88.12 91 GLN A C 1
ATOM 742 O O . GLN A 1 91 ? -19.655 3.582 7.785 1.00 88.12 91 GLN A O 1
ATOM 747 N N . LYS A 1 92 ? -18.754 2.679 5.931 1.00 86.50 92 LYS A N 1
ATOM 748 C CA . LYS A 1 92 ? -17.863 1.755 6.649 1.00 86.50 92 LYS A CA 1
ATOM 749 C C . LYS A 1 92 ? -16.872 2.475 7.570 1.00 86.50 92 LYS A C 1
ATOM 751 O O . LYS A 1 92 ? -16.683 2.031 8.694 1.00 86.50 92 LYS A O 1
ATOM 756 N N . GLU A 1 93 ? -16.254 3.576 7.129 1.00 84.62 93 GLU A N 1
ATOM 757 C CA . GLU A 1 93 ? -15.386 4.400 7.995 1.00 84.62 93 GLU A CA 1
ATOM 758 C C . GLU A 1 93 ? -16.160 4.914 9.215 1.00 84.62 93 GLU A C 1
ATOM 760 O O . GLU A 1 93 ? -15.688 4.794 10.341 1.00 84.62 93 GLU A O 1
ATOM 765 N N . SER A 1 94 ? -17.376 5.425 9.006 1.00 84.88 94 SER A N 1
ATOM 766 C CA . SER A 1 94 ? -18.206 5.933 10.100 1.00 84.88 94 SER A CA 1
ATOM 767 C C . SER A 1 94 ? -18.630 4.842 11.088 1.00 84.88 94 SER A C 1
ATOM 769 O O . SER A 1 94 ? -18.697 5.095 12.286 1.00 84.88 94 SER A O 1
ATOM 771 N N . GLU A 1 95 ? -18.888 3.624 10.608 1.00 89.00 95 GLU A N 1
ATOM 772 C CA . GLU A 1 95 ? -19.215 2.467 11.447 1.00 89.00 95 GLU A CA 1
ATOM 773 C C . GLU A 1 95 ? -18.001 2.032 12.276 1.00 89.00 95 GLU A C 1
ATOM 775 O O . GLU A 1 95 ? -18.132 1.834 13.481 1.00 89.00 95 GLU A O 1
ATOM 780 N N . LYS A 1 96 ? -16.805 1.984 11.672 1.00 84.94 96 LYS A N 1
ATOM 781 C CA . LYS A 1 96 ? -15.549 1.697 12.385 1.00 84.94 96 LYS A CA 1
ATOM 782 C C . LYS A 1 96 ? -15.258 2.717 13.488 1.00 84.94 96 LYS A C 1
ATOM 784 O O . LYS A 1 96 ? -14.898 2.325 14.593 1.00 84.94 96 LYS A O 1
ATOM 789 N N . ILE A 1 97 ? -15.434 4.011 13.205 1.00 86.38 97 ILE A N 1
ATOM 790 C CA . ILE A 1 97 ? -15.215 5.086 14.189 1.00 86.38 97 ILE A CA 1
ATOM 791 C C . ILE A 1 97 ? -16.167 4.928 15.378 1.00 86.38 97 ILE A C 1
ATOM 793 O O . ILE A 1 97 ? -15.714 4.948 16.518 1.00 86.38 97 ILE A O 1
ATOM 797 N N . LYS A 1 98 ? -17.457 4.675 15.124 1.00 87.38 98 LYS A N 1
ATOM 798 C CA . LYS A 1 98 ? -18.447 4.439 16.188 1.00 87.38 98 LYS A CA 1
ATOM 799 C C . LYS A 1 98 ? -18.093 3.240 17.058 1.00 87.38 98 LYS A C 1
ATOM 801 O O . LYS A 1 98 ? -18.211 3.311 18.274 1.00 87.38 98 LYS A O 1
ATOM 806 N N . ILE A 1 99 ? -17.657 2.147 16.440 1.00 84.88 99 ILE A N 1
ATOM 807 C CA . ILE A 1 99 ? -17.231 0.946 17.161 1.00 84.88 99 ILE A CA 1
ATOM 808 C C . ILE A 1 99 ? -16.021 1.270 18.051 1.00 84.88 99 ILE A C 1
ATOM 810 O O . ILE A 1 99 ? -16.017 0.925 19.229 1.00 84.88 99 ILE A O 1
ATOM 814 N N . LYS A 1 100 ? -15.028 2.003 17.532 1.00 80.88 100 LYS A N 1
ATOM 815 C CA . LYS A 1 100 ? -13.853 2.439 18.305 1.00 80.88 100 LYS A CA 1
ATOM 816 C C . LYS A 1 100 ? -14.231 3.330 19.494 1.00 80.88 100 LYS A C 1
ATOM 818 O O . LYS A 1 100 ? -13.693 3.161 20.585 1.00 80.88 100 LYS A O 1
ATOM 823 N N . GLU A 1 101 ? -15.169 4.252 19.298 1.00 83.56 101 GLU A N 1
ATOM 824 C CA . GLU A 1 101 ? -15.707 5.101 20.367 1.00 83.56 101 GLU A CA 1
ATOM 825 C C . GLU A 1 101 ? -16.421 4.267 21.444 1.00 83.56 101 GLU A C 1
ATOM 827 O O . GLU A 1 101 ? -16.181 4.478 22.631 1.00 83.56 101 GLU A O 1
ATOM 832 N N . GLN A 1 102 ? -17.221 3.270 21.050 1.00 80.81 102 GLN A N 1
ATOM 833 C CA . GLN A 1 102 ? -17.891 2.347 21.977 1.00 80.81 102 GLN A CA 1
ATOM 834 C C . GLN A 1 102 ? -16.897 1.514 22.799 1.00 80.81 102 GLN A C 1
ATOM 836 O O . GLN A 1 102 ? -17.080 1.357 24.006 1.00 80.81 102 GLN A O 1
ATOM 841 N N . TYR A 1 103 ? -15.812 1.031 22.184 1.00 75.69 103 TYR A N 1
ATOM 842 C CA . TYR A 1 103 ? -14.736 0.347 22.909 1.00 75.69 103 TYR A CA 1
ATOM 843 C C . TYR A 1 103 ? -14.027 1.274 23.900 1.00 75.69 103 TYR A C 1
ATOM 845 O O . TYR A 1 103 ? -13.782 0.883 25.039 1.00 75.69 103 TYR A O 1
ATOM 853 N N . SER A 1 104 ? -13.736 2.515 23.501 1.00 74.94 104 SER A N 1
ATOM 854 C CA . SER A 1 104 ? -13.083 3.494 24.379 1.00 74.94 104 SER A CA 1
ATOM 855 C C . SER A 1 104 ? -13.940 3.889 25.587 1.00 74.94 104 SER A C 1
ATOM 857 O O . SER A 1 104 ? -13.384 4.296 26.605 1.00 74.94 104 SER A O 1
ATOM 859 N N . LEU A 1 105 ? -15.268 3.803 25.473 1.00 80.88 105 LEU A N 1
ATOM 860 C CA . LEU A 1 105 ? -16.222 4.102 26.546 1.00 80.88 105 LEU A CA 1
ATOM 861 C C . LEU A 1 105 ? -16.477 2.906 27.481 1.00 80.88 105 LEU A C 1
ATOM 863 O O . LEU A 1 105 ? -17.117 3.076 28.515 1.00 80.88 105 LEU A O 1
ATOM 867 N N . GLY A 1 106 ? -15.943 1.721 27.160 1.00 68.50 106 GLY A N 1
ATOM 868 C CA . GLY A 1 106 ? -16.079 0.515 27.981 1.00 68.50 106 GLY A CA 1
ATOM 869 C C . GLY A 1 106 ? -17.411 -0.228 27.817 1.00 68.50 106 GLY A C 1
ATOM 870 O O . GLY A 1 106 ? -17.685 -1.139 28.595 1.00 68.50 106 GLY A O 1
ATOM 871 N N . ASP A 1 107 ? -18.216 0.116 26.806 1.00 60.84 107 ASP A N 1
ATOM 872 C CA . ASP A 1 107 ? -19.523 -0.510 26.537 1.00 60.84 107 ASP A CA 1
ATOM 873 C C . ASP A 1 107 ? -19.410 -1.925 25.923 1.00 60.84 107 ASP A C 1
ATOM 875 O O . ASP A 1 107 ? -20.401 -2.650 25.835 1.00 60.84 107 ASP A O 1
ATOM 879 N N . MET A 1 108 ? -18.210 -2.346 25.502 1.00 54.97 108 MET A N 1
ATOM 880 C CA . MET A 1 108 ? -17.935 -3.647 24.876 1.00 54.97 108 MET A CA 1
ATOM 881 C C . MET A 1 108 ? -16.647 -4.260 25.450 1.00 54.97 108 MET A C 1
ATOM 883 O O . MET A 1 108 ? -15.581 -3.651 25.374 1.00 54.97 108 MET A O 1
ATOM 887 N N . THR A 1 109 ? -16.716 -5.481 25.994 1.00 57.22 109 THR A N 1
ATOM 888 C CA . THR A 1 109 ? -15.529 -6.232 26.443 1.00 57.22 109 THR A CA 1
ATOM 889 C C . THR A 1 109 ? -14.749 -6.798 25.256 1.00 57.22 109 THR A C 1
ATOM 891 O O . THR A 1 109 ? -15.347 -7.355 24.334 1.00 57.22 109 THR A O 1
ATOM 894 N N . GLN A 1 110 ? -13.417 -6.675 25.292 1.00 53.78 110 GLN A N 1
ATOM 895 C CA . GLN A 1 110 ? -12.512 -7.339 24.347 1.00 53.78 110 GLN A CA 1
ATOM 896 C C . GLN A 1 110 ? -12.707 -8.863 24.454 1.00 53.78 110 GLN A C 1
ATOM 898 O O . GLN A 1 110 ? -12.692 -9.396 25.565 1.00 53.78 110 GLN A O 1
ATOM 903 N N . LEU A 1 111 ? -12.973 -9.525 23.321 1.00 45.16 111 LEU A N 1
ATOM 904 C CA . LEU A 1 111 ? -13.070 -10.988 23.217 1.00 45.16 111 LEU A CA 1
ATOM 905 C C . LEU A 1 111 ? -11.704 -11.649 23.415 1.00 45.16 111 LEU A C 1
ATOM 907 O O . LEU A 1 111 ? -10.718 -11.110 22.864 1.00 45.16 111 LEU A O 1
#

pLDDT: mean 76.12, std 12.5, range [45.16, 92.56]